Protein AF-A0A0E3YUA3-F1 (afdb_monomer_lite)

Foldseek 3Di:
DDDDPVPQLFPVVLQDVVCNVPPDPVSSLVVVVVVVVLLVVLLVLLVCCLPPHDLVVLLVSLVVNLVVCVNNRSPNLSVLSVCSNPDDDDSPVSNVSSVVSNVSSVVNNVVVCVVVVVNVVPDDD

Secondary structure (DSSP, 8-state):
-PPPGGG-SS-HHHHHHHHTT---HHHHHHHHHHHHHHHHHHHHHHHHHHHH--HHHHHHHHHHHHHHHHHTT-HHHHHHHHHHHHPPP-TTHHHHHHHHHHHHHHHHHHHHHHH-TTTGGG---

Sequence (125 aa):
MQMTPHDSPVDWDQLTDLLGESDCDSQRAVLLDMWCDMIDEVRRELTVVGELCTDAEMKLCMHRLRGVVSMWGLIVLARRMQAVEKAPSPLVEWRSECAAIIEMFVVSQRKVSERHPWLDAGGVT

Radius of gyration: 15.51 Å; chains: 1; bounding box: 34×35×42 Å

pLDDT: mean 74.57, std 13.75, range [30.67, 91.5]

Structure (mmCIF, N/CA/C/O backbone):
data_AF-A0A0E3YUA3-F1
#
_entry.id   AF-A0A0E3YUA3-F1
#
loop_
_atom_site.group_PDB
_atom_site.id
_atom_site.type_symbol
_atom_site.label_atom_id
_atom_site.label_alt_id
_atom_site.label_comp_id
_atom_site.label_asym_id
_atom_site.label_entity_id
_atom_site.label_seq_id
_atom_site.pdbx_PDB_ins_code
_atom_site.Cartn_x
_atom_site.Cartn_y
_atom_site.Cartn_z
_atom_site.occupancy
_atom_site.B_iso_or_equiv
_atom_site.auth_seq_id
_atom_site.auth_comp_id
_atom_site.auth_asym_id
_atom_site.auth_atom_id
_atom_site.pdbx_PDB_model_num
ATOM 1 N N . MET A 1 1 ? -9.020 21.322 -13.926 1.00 39.16 1 MET A N 1
ATOM 2 C CA . MET A 1 1 ? -8.322 21.191 -12.630 1.00 39.16 1 MET A CA 1
ATOM 3 C C . MET A 1 1 ? -6.971 20.556 -12.917 1.00 39.16 1 MET A C 1
ATOM 5 O O . MET A 1 1 ? -6.957 19.501 -13.534 1.00 39.16 1 MET A O 1
ATOM 9 N N . GLN A 1 2 ? -5.865 21.234 -12.606 1.00 33.66 2 GLN A N 1
ATOM 10 C CA . GLN A 1 2 ? -4.515 20.684 -12.776 1.00 33.66 2 GLN A CA 1
ATOM 11 C C . GLN A 1 2 ? -4.212 19.775 -11.578 1.00 33.66 2 GLN A C 1
ATOM 13 O O . GLN A 1 2 ? -4.266 20.248 -10.447 1.00 33.66 2 GLN A O 1
ATOM 18 N N . MET A 1 3 ? -3.947 18.488 -11.822 1.00 30.67 3 MET A N 1
ATOM 19 C CA . MET A 1 3 ? -3.416 17.584 -10.794 1.00 30.67 3 MET A CA 1
ATOM 20 C C . MET A 1 3 ? -1.974 17.992 -10.509 1.00 30.67 3 MET A C 1
ATOM 22 O O . MET A 1 3 ? -1.189 18.179 -11.442 1.00 30.67 3 MET A O 1
ATOM 26 N N . THR A 1 4 ? -1.630 18.165 -9.238 1.00 38.84 4 THR A N 1
ATOM 27 C CA . THR A 1 4 ? -0.246 18.447 -8.864 1.00 38.84 4 THR A CA 1
ATOM 28 C C . THR A 1 4 ? 0.557 17.140 -8.884 1.00 38.84 4 THR A C 1
ATOM 30 O O . THR A 1 4 ? -0.009 16.074 -8.634 1.00 38.84 4 THR A O 1
ATOM 33 N N . PRO A 1 5 ? 1.876 17.167 -9.151 1.00 45.78 5 PRO A N 1
ATOM 34 C CA . PRO A 1 5 ? 2.729 15.971 -9.102 1.00 45.78 5 PRO A CA 1
ATOM 35 C C . PRO A 1 5 ? 2.665 15.219 -7.759 1.00 45.78 5 PRO A C 1
ATOM 37 O O . PRO A 1 5 ? 2.938 14.024 -7.701 1.00 45.78 5 PRO A O 1
ATOM 40 N N . HIS A 1 6 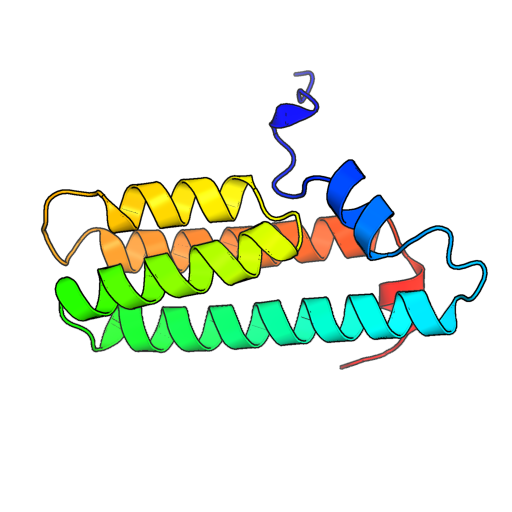? 2.245 15.906 -6.691 1.00 48.28 6 HIS A N 1
ATOM 41 C CA . HIS A 1 6 ? 2.070 15.361 -5.346 1.00 48.28 6 HIS A CA 1
ATOM 42 C C . HIS A 1 6 ? 0.805 14.507 -5.142 1.00 48.28 6 HIS A C 1
ATOM 44 O O . HIS A 1 6 ? 0.674 13.894 -4.085 1.00 48.28 6 HIS A O 1
ATOM 50 N N . ASP A 1 7 ? -0.087 14.416 -6.134 1.00 55.59 7 ASP A N 1
ATOM 51 C CA . ASP A 1 7 ? -1.306 13.592 -6.067 1.00 55.59 7 ASP A CA 1
ATOM 52 C C . ASP A 1 7 ? -1.097 12.165 -6.619 1.00 55.59 7 ASP A C 1
ATOM 54 O O . ASP A 1 7 ? -2.024 11.346 -6.665 1.00 55.59 7 ASP A O 1
ATOM 58 N N . SER A 1 8 ? 0.114 11.847 -7.088 1.00 66.19 8 SER A N 1
ATOM 59 C CA . SER A 1 8 ? 0.453 10.490 -7.509 1.00 66.19 8 SER A CA 1
ATOM 60 C C . SER A 1 8 ? 0.611 9.587 -6.279 1.00 66.19 8 SER A C 1
ATOM 62 O O . SER A 1 8 ? 1.402 9.908 -5.395 1.00 66.19 8 SER A O 1
ATOM 64 N N . PRO A 1 9 ? -0.087 8.436 -6.207 1.00 73.25 9 PRO A N 1
ATOM 65 C CA . PRO A 1 9 ? 0.106 7.481 -5.116 1.00 73.25 9 PRO A CA 1
ATOM 66 C C . PRO A 1 9 ? 1.480 6.788 -5.179 1.00 73.25 9 PRO A C 1
ATOM 68 O O . PRO A 1 9 ? 1.904 6.184 -4.194 1.00 73.25 9 PRO A O 1
ATOM 71 N N . VAL A 1 10 ? 2.158 6.916 -6.324 1.00 75.62 10 VAL A N 1
ATOM 72 C CA . VAL A 1 10 ? 3.485 6.381 -6.628 1.00 75.62 10 VAL A CA 1
ATOM 73 C C . VAL A 1 10 ? 4.481 7.535 -6.727 1.00 75.62 10 VAL A C 1
ATOM 75 O O . VAL A 1 10 ? 4.261 8.481 -7.492 1.00 75.62 10 VAL A O 1
ATOM 78 N N . ASP A 1 11 ? 5.567 7.428 -5.973 1.00 82.69 11 ASP A N 1
ATOM 79 C CA . ASP A 1 11 ? 6.797 8.189 -6.143 1.00 82.69 11 ASP A CA 1
ATOM 80 C C . ASP A 1 11 ? 7.555 7.608 -7.341 1.00 82.69 11 ASP A C 1
ATOM 82 O O . ASP A 1 11 ? 8.167 6.540 -7.272 1.00 82.69 11 ASP A O 1
ATOM 86 N N . TRP A 1 12 ? 7.421 8.283 -8.481 1.00 76.44 12 TRP A N 1
ATOM 87 C CA . TRP A 1 12 ? 7.992 7.818 -9.739 1.00 76.44 12 TRP A CA 1
ATOM 88 C C . TRP A 1 12 ? 9.506 7.931 -9.776 1.00 76.44 12 TRP A C 1
ATOM 90 O O . TRP A 1 12 ? 10.124 7.129 -10.467 1.00 76.44 12 TRP A O 1
ATOM 100 N N . ASP A 1 13 ? 10.089 8.888 -9.060 1.00 80.81 13 ASP A N 1
ATOM 101 C CA . ASP A 1 13 ? 11.537 9.075 -9.043 1.00 80.81 13 ASP A CA 1
ATOM 102 C C . ASP A 1 13 ? 12.165 7.908 -8.279 1.00 80.81 13 ASP A C 1
ATOM 104 O O . ASP A 1 13 ? 13.001 7.192 -8.823 1.00 80.81 13 ASP A O 1
ATOM 108 N N . GLN A 1 14 ? 11.633 7.595 -7.093 1.00 80.81 14 GLN A N 1
ATOM 109 C CA . GLN A 1 14 ? 12.067 6.428 -6.327 1.00 80.81 14 GLN A CA 1
ATOM 110 C C . GLN A 1 14 ? 11.815 5.111 -7.076 1.00 80.81 14 GLN A C 1
ATOM 112 O O . GLN A 1 14 ? 12.670 4.226 -7.065 1.00 80.81 14 GLN A O 1
ATOM 117 N N . LEU A 1 15 ? 10.652 4.954 -7.722 1.00 76.06 15 LEU A N 1
ATOM 118 C CA . LEU A 1 15 ? 10.366 3.756 -8.515 1.00 76.06 15 LEU A CA 1
ATOM 119 C C . LEU A 1 15 ? 11.323 3.638 -9.710 1.00 76.06 15 LEU A C 1
ATOM 121 O O . LEU A 1 15 ? 11.782 2.542 -10.007 1.00 76.06 15 LEU A O 1
ATOM 125 N N . THR A 1 16 ? 11.661 4.747 -10.367 1.00 74.81 16 THR A N 1
ATOM 126 C CA . THR A 1 16 ? 12.634 4.763 -11.471 1.00 74.81 16 THR A CA 1
ATOM 127 C C . THR A 1 16 ? 14.028 4.395 -10.973 1.00 74.81 16 THR A C 1
ATOM 129 O O . THR A 1 16 ? 14.684 3.567 -11.597 1.00 74.81 16 THR A O 1
ATOM 132 N N . ASP A 1 17 ? 14.446 4.915 -9.818 1.00 79.50 17 ASP A N 1
ATOM 133 C CA . ASP A 1 17 ? 15.717 4.559 -9.181 1.00 79.50 17 ASP A CA 1
ATOM 134 C C . ASP A 1 17 ? 15.770 3.068 -8.797 1.00 79.50 17 ASP A C 1
ATOM 136 O O . ASP A 1 17 ? 16.797 2.415 -8.981 1.00 79.50 17 ASP A O 1
ATOM 140 N N . LEU A 1 18 ? 14.656 2.503 -8.311 1.00 74.38 18 LEU A N 1
ATOM 141 C CA . LEU A 1 18 ? 14.517 1.076 -7.978 1.00 74.38 18 LEU A CA 1
ATOM 142 C C . LEU A 1 18 ? 14.563 0.172 -9.207 1.00 74.38 18 LEU A C 1
ATOM 144 O O . LEU A 1 18 ? 15.198 -0.880 -9.175 1.00 74.38 18 LEU A O 1
ATOM 148 N N . LEU A 1 19 ? 13.876 0.570 -10.279 1.00 69.56 19 LEU A N 1
ATOM 149 C CA . LEU A 1 19 ? 13.901 -0.132 -11.562 1.00 69.56 19 LEU A CA 1
ATOM 150 C C . LEU A 1 19 ? 15.251 0.047 -12.281 1.00 69.56 19 LEU A C 1
ATOM 152 O O . LEU A 1 19 ? 15.595 -0.747 -13.160 1.00 69.56 19 LEU A O 1
ATOM 156 N N . GLY A 1 20 ? 16.019 1.055 -11.861 1.00 64.69 20 GLY A N 1
ATOM 157 C CA . GLY A 1 20 ? 17.343 1.411 -12.341 1.00 64.69 20 GLY A CA 1
ATOM 158 C C . GLY A 1 20 ? 17.368 1.899 -13.791 1.00 64.69 20 GLY A C 1
ATOM 159 O O . GLY A 1 20 ? 16.436 1.716 -14.581 1.00 64.69 20 GLY A O 1
ATOM 160 N N . GLU A 1 21 ? 18.533 2.404 -14.200 1.00 57.75 21 GLU A N 1
ATOM 161 C CA . GLU A 1 21 ? 18.945 2.487 -15.611 1.00 57.75 21 GLU A CA 1
ATOM 162 C C . GLU A 1 21 ? 19.203 1.083 -16.199 1.00 57.75 21 GLU A C 1
ATOM 164 O O . GLU A 1 21 ? 20.147 0.870 -16.954 1.00 57.75 21 GLU A O 1
ATOM 169 N N . SER A 1 22 ? 18.418 0.068 -15.821 1.00 54.34 22 SER A N 1
ATOM 170 C CA . SER A 1 22 ? 18.571 -1.248 -16.422 1.00 54.34 22 SER A CA 1
ATOM 171 C C . SER A 1 22 ? 18.148 -1.162 -17.885 1.00 54.34 22 SER A C 1
ATOM 173 O O . SER A 1 22 ? 16.960 -1.123 -18.194 1.00 54.34 22 SER A O 1
ATOM 175 N N . ASP A 1 23 ? 19.120 -1.157 -18.795 1.00 57.88 23 ASP A N 1
ATOM 176 C CA . ASP A 1 23 ? 18.906 -1.294 -20.244 1.00 57.88 23 ASP A CA 1
ATOM 177 C C . ASP A 1 23 ? 18.300 -2.660 -20.627 1.00 57.88 23 ASP A C 1
ATOM 179 O O . ASP A 1 23 ? 18.062 -2.946 -21.799 1.00 57.88 23 ASP A O 1
ATOM 183 N N . CYS A 1 24 ? 18.064 -3.534 -19.644 1.00 66.25 24 CYS A N 1
ATOM 184 C CA . CYS A 1 24 ? 17.579 -4.882 -19.835 1.00 66.25 24 CYS A CA 1
ATOM 185 C C . CYS A 1 24 ? 16.092 -4.975 -19.474 1.00 66.25 24 CYS A C 1
ATOM 187 O O . CYS A 1 24 ? 15.723 -5.080 -18.301 1.00 66.25 24 CYS A O 1
ATOM 189 N N . ASP A 1 25 ? 15.238 -5.009 -20.498 1.00 69.81 25 ASP A N 1
ATOM 190 C CA . ASP A 1 25 ? 13.781 -5.140 -20.351 1.00 69.81 25 ASP A CA 1
ATOM 191 C C . ASP A 1 25 ? 13.373 -6.322 -19.451 1.00 69.81 25 ASP A C 1
ATOM 193 O O . ASP A 1 25 ? 12.401 -6.227 -18.701 1.00 69.81 25 ASP A O 1
ATOM 197 N N . SER A 1 26 ? 14.153 -7.410 -19.429 1.00 69.94 26 SER A N 1
ATOM 198 C CA . SER A 1 26 ? 13.869 -8.564 -18.569 1.00 69.94 26 SER A CA 1
ATOM 199 C C . SER A 1 26 ? 14.087 -8.296 -17.076 1.00 69.94 26 SER A C 1
ATOM 201 O O . SER A 1 26 ? 13.395 -8.885 -16.255 1.00 69.94 26 SER A O 1
ATOM 203 N N . GLN A 1 27 ? 15.022 -7.422 -16.687 1.00 69.69 27 GLN A N 1
ATOM 204 C CA . GLN A 1 27 ? 15.210 -7.066 -15.271 1.00 69.69 27 GLN A CA 1
ATOM 205 C C . GLN A 1 27 ? 14.094 -6.147 -14.779 1.00 69.69 27 GLN A C 1
ATOM 207 O O . GLN A 1 27 ? 13.589 -6.335 -13.674 1.00 69.69 27 GLN A O 1
ATOM 212 N N . ARG A 1 28 ? 13.664 -5.196 -15.617 1.00 70.50 28 ARG A N 1
ATOM 213 C CA . ARG A 1 28 ? 12.520 -4.336 -15.298 1.00 70.50 28 ARG A CA 1
ATOM 214 C C . ARG A 1 28 ? 11.231 -5.149 -15.166 1.00 70.50 28 ARG A C 1
ATOM 216 O O . ARG A 1 28 ? 10.477 -4.914 -14.228 1.00 70.50 28 ARG A O 1
ATOM 223 N N . ALA A 1 29 ? 11.016 -6.135 -16.042 1.00 73.12 29 ALA A N 1
ATOM 224 C CA . ALA A 1 29 ? 9.887 -7.059 -15.940 1.00 73.12 29 ALA A CA 1
ATOM 225 C C . ALA A 1 29 ? 9.894 -7.843 -14.616 1.00 73.12 29 ALA A C 1
ATOM 227 O O . ALA A 1 29 ? 8.878 -7.870 -13.933 1.00 73.12 29 ALA A O 1
ATOM 228 N N . VAL A 1 30 ? 11.043 -8.395 -14.201 1.00 77.88 30 VAL A N 1
ATOM 229 C CA . VAL A 1 30 ? 11.170 -9.114 -12.916 1.00 77.88 30 VAL A CA 1
ATOM 230 C C . VAL A 1 30 ? 10.886 -8.204 -11.720 1.00 77.88 30 VAL A C 1
ATOM 232 O O . VAL A 1 30 ? 10.181 -8.603 -10.801 1.00 77.88 30 VAL A O 1
ATOM 235 N N . LEU A 1 31 ? 11.409 -6.976 -11.712 1.00 73.75 31 LEU A N 1
ATOM 236 C CA . LEU A 1 31 ? 11.172 -6.047 -10.604 1.00 73.75 31 LEU A CA 1
ATOM 237 C C . LEU A 1 31 ? 9.703 -5.624 -10.500 1.00 73.75 31 LEU A C 1
ATOM 239 O O . LEU A 1 31 ? 9.206 -5.416 -9.396 1.00 73.75 31 LEU A O 1
ATOM 243 N N . LEU A 1 32 ? 9.006 -5.517 -11.630 1.00 73.44 32 LEU A N 1
ATOM 244 C CA . LEU A 1 32 ? 7.579 -5.203 -11.651 1.00 73.44 32 LEU A CA 1
ATOM 245 C C . LEU A 1 32 ? 6.709 -6.399 -11.268 1.00 73.44 32 LEU A C 1
ATOM 247 O O . LEU A 1 32 ? 5.703 -6.205 -10.591 1.00 73.44 32 LEU A O 1
ATOM 251 N N . ASP A 1 33 ? 7.118 -7.611 -11.631 1.00 78.88 33 ASP A N 1
ATOM 252 C CA . ASP A 1 33 ? 6.496 -8.852 -11.163 1.00 78.88 33 ASP A CA 1
ATOM 253 C C . ASP A 1 33 ? 6.611 -8.962 -9.633 1.00 78.88 33 ASP A C 1
ATOM 255 O O . ASP A 1 33 ? 5.607 -9.042 -8.930 1.00 78.88 33 ASP A O 1
ATOM 259 N N . MET A 1 34 ? 7.820 -8.759 -9.091 1.00 81.81 34 MET A N 1
ATOM 260 C CA . MET A 1 34 ? 8.061 -8.686 -7.643 1.00 81.81 34 MET A CA 1
ATOM 261 C C . MET A 1 34 ? 7.247 -7.582 -6.954 1.00 81.81 34 MET A C 1
ATOM 263 O O . MET A 1 34 ? 6.830 -7.731 -5.803 1.00 81.81 34 MET A O 1
ATOM 267 N N . TRP A 1 35 ? 7.036 -6.454 -7.632 1.00 80.31 35 TRP A N 1
ATOM 268 C CA . TRP A 1 35 ? 6.209 -5.369 -7.117 1.00 80.31 35 TRP A CA 1
ATOM 269 C C . TRP A 1 35 ? 4.725 -5.757 -7.085 1.00 80.31 35 TRP A C 1
ATOM 271 O O . TRP A 1 35 ? 4.047 -5.462 -6.102 1.00 80.31 35 TRP A O 1
ATOM 281 N N . CYS A 1 36 ? 4.223 -6.458 -8.105 1.00 77.00 36 CYS A N 1
ATOM 282 C CA . CYS A 1 36 ? 2.853 -6.975 -8.129 1.00 77.00 36 CYS A CA 1
ATOM 283 C C . CYS A 1 36 ? 2.632 -8.038 -7.044 1.00 77.00 36 CYS A C 1
ATOM 285 O O . CYS A 1 36 ? 1.676 -7.922 -6.277 1.00 77.00 36 CYS A O 1
ATOM 287 N N . ASP A 1 37 ? 3.559 -8.988 -6.900 1.00 83.38 37 ASP A N 1
ATOM 288 C CA . ASP A 1 37 ? 3.543 -9.995 -5.832 1.00 83.38 37 ASP A CA 1
ATOM 289 C C . ASP A 1 37 ? 3.508 -9.351 -4.443 1.00 83.38 37 ASP A C 1
ATOM 291 O O . ASP A 1 37 ? 2.752 -9.768 -3.561 1.00 83.38 37 ASP A O 1
ATOM 295 N N . MET A 1 38 ? 4.298 -8.290 -4.244 1.00 84.88 38 MET A N 1
ATOM 296 C CA . MET A 1 38 ? 4.285 -7.522 -3.003 1.00 84.88 38 MET A CA 1
ATOM 297 C C . MET A 1 38 ? 2.910 -6.904 -2.749 1.00 84.88 38 MET A C 1
ATOM 299 O O . MET A 1 38 ? 2.406 -7.003 -1.632 1.00 84.88 38 MET A O 1
ATOM 303 N N . ILE A 1 39 ? 2.273 -6.309 -3.760 1.00 77.69 39 ILE A N 1
ATOM 304 C CA . ILE A 1 39 ? 0.922 -5.754 -3.612 1.00 77.69 39 ILE A CA 1
ATOM 305 C C . ILE A 1 39 ? -0.076 -6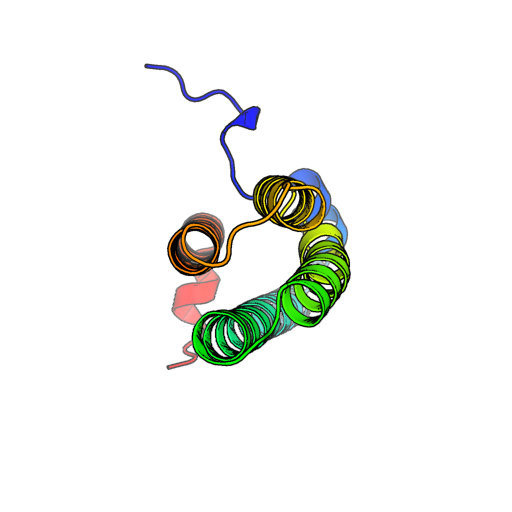.833 -3.198 1.00 77.69 39 ILE A C 1
ATOM 307 O O . ILE A 1 39 ? -0.886 -6.600 -2.296 1.00 77.69 39 ILE A O 1
ATOM 311 N N . ASP A 1 40 ? -0.023 -8.003 -3.828 1.00 81.81 40 ASP A N 1
ATOM 312 C CA . ASP A 1 40 ? -0.928 -9.100 -3.511 1.00 81.81 40 ASP A CA 1
ATOM 313 C C . ASP A 1 40 ? -0.723 -9.641 -2.097 1.00 81.81 40 ASP A C 1
ATOM 315 O O . ASP A 1 40 ? -1.705 -9.890 -1.388 1.00 81.81 40 ASP A O 1
ATOM 319 N N . GLU A 1 41 ? 0.528 -9.755 -1.653 1.00 85.94 41 GLU A N 1
ATOM 320 C CA . GLU A 1 41 ? 0.847 -10.149 -0.284 1.00 85.94 41 GLU A CA 1
ATOM 321 C C . GLU A 1 41 ? 0.332 -9.115 0.721 1.00 85.94 41 GLU A C 1
ATOM 323 O O . GLU A 1 41 ? -0.385 -9.466 1.661 1.00 85.94 41 GLU A O 1
ATOM 328 N N . VAL A 1 42 ? 0.595 -7.824 0.493 1.00 83.94 42 VAL A N 1
ATOM 329 C CA . VAL A 1 42 ? 0.103 -6.761 1.377 1.00 83.94 42 VAL A CA 1
ATOM 330 C C . VAL A 1 42 ? -1.426 -6.733 1.416 1.00 83.94 42 VAL A C 1
ATOM 332 O O . VAL A 1 42 ? -2.015 -6.581 2.489 1.00 83.94 42 VAL A O 1
ATOM 335 N N . ARG A 1 43 ? -2.095 -6.919 0.274 1.00 83.00 43 ARG A N 1
ATOM 336 C CA . ARG A 1 43 ? -3.558 -6.992 0.204 1.00 83.00 43 ARG A CA 1
ATOM 337 C C . ARG A 1 43 ? -4.095 -8.155 1.032 1.00 83.00 43 ARG A C 1
ATOM 339 O O . ARG A 1 43 ? -5.023 -7.954 1.813 1.00 83.00 43 ARG A O 1
ATOM 346 N N . ARG A 1 44 ? -3.509 -9.347 0.888 1.00 86.00 44 ARG A N 1
ATOM 347 C CA . ARG A 1 44 ? -3.895 -10.545 1.647 1.00 86.00 44 ARG A CA 1
ATOM 348 C C . ARG A 1 44 ? -3.750 -10.315 3.148 1.00 86.00 44 ARG A C 1
ATOM 350 O O . ARG A 1 44 ? -4.677 -10.613 3.900 1.00 86.00 44 ARG A O 1
ATOM 357 N N . GLU A 1 45 ? -2.625 -9.751 3.576 1.00 87.19 45 GLU A N 1
ATOM 358 C CA . GLU A 1 45 ? -2.391 -9.436 4.984 1.00 87.19 45 GLU A CA 1
ATOM 359 C C . GLU A 1 45 ? -3.405 -8.420 5.525 1.00 87.19 45 GLU A C 1
ATOM 361 O O . GLU A 1 45 ? -3.985 -8.643 6.587 1.00 87.19 45 GLU A O 1
ATOM 366 N N . LEU A 1 46 ? -3.684 -7.341 4.786 1.00 83.19 46 LEU A N 1
ATOM 367 C CA . LEU A 1 46 ? -4.664 -6.327 5.189 1.00 83.19 46 LEU A CA 1
ATOM 368 C C . LEU A 1 46 ? -6.086 -6.885 5.303 1.00 83.19 46 LEU A C 1
ATOM 370 O O . LEU A 1 46 ? -6.821 -6.480 6.204 1.00 83.19 46 LEU A O 1
ATOM 374 N N . THR A 1 47 ? -6.481 -7.820 4.433 1.00 83.44 47 THR A N 1
ATOM 375 C CA . THR A 1 47 ? -7.776 -8.510 4.542 1.00 83.44 47 THR A CA 1
ATOM 376 C C . THR A 1 47 ? -7.859 -9.324 5.832 1.00 83.44 47 THR A C 1
ATOM 378 O O . THR A 1 47 ? -8.810 -9.161 6.595 1.00 83.44 47 THR A O 1
ATOM 381 N N . VAL A 1 48 ? -6.844 -10.145 6.121 1.00 83.25 48 VAL A N 1
ATOM 382 C CA . VAL A 1 48 ? -6.809 -10.980 7.335 1.00 83.25 48 VAL A CA 1
ATOM 383 C C . VAL A 1 48 ? -6.840 -10.114 8.594 1.00 83.25 48 VAL A C 1
ATOM 385 O O . VAL A 1 48 ? -7.637 -10.354 9.504 1.00 83.25 48 VAL A O 1
ATOM 388 N N . VAL A 1 49 ? -6.003 -9.078 8.639 1.00 81.25 49 VAL A N 1
ATOM 389 C CA . VAL A 1 49 ? -5.878 -8.214 9.817 1.00 81.25 49 VAL A CA 1
ATOM 390 C C . VAL A 1 49 ? -7.116 -7.332 9.999 1.00 81.25 49 VAL A C 1
ATOM 392 O O . VAL A 1 49 ? -7.556 -7.118 11.128 1.00 81.25 49 VAL A O 1
ATOM 395 N N . GLY A 1 50 ? -7.748 -6.875 8.915 1.00 76.62 50 GLY A N 1
ATOM 396 C CA . GLY A 1 50 ? -9.010 -6.134 8.978 1.00 76.62 50 GLY A CA 1
ATOM 397 C C . GLY A 1 50 ? -10.163 -6.946 9.577 1.00 76.62 50 GLY A C 1
ATOM 398 O O . GLY A 1 50 ? -11.028 -6.398 10.265 1.00 76.62 50 GLY A O 1
ATOM 399 N N . GLU A 1 51 ? -10.189 -8.258 9.356 1.00 78.19 51 GLU A N 1
ATOM 400 C CA . GLU A 1 51 ? -11.286 -9.108 9.816 1.00 78.19 51 GLU A CA 1
ATOM 401 C C . GLU A 1 51 ? -11.082 -9.647 11.234 1.00 78.19 51 GLU A C 1
ATOM 403 O O . GLU A 1 51 ? -12.055 -9.691 11.996 1.00 78.19 51 GLU A O 1
ATOM 408 N N . LEU A 1 52 ? -9.848 -10.015 11.597 1.00 71.81 52 LEU A N 1
ATOM 409 C CA . LEU A 1 52 ? -9.588 -10.938 12.709 1.00 71.81 52 LEU A CA 1
ATOM 410 C C . LEU A 1 52 ? -8.713 -10.384 13.845 1.00 71.81 52 LEU A C 1
ATOM 412 O O . LEU A 1 52 ? -8.572 -11.063 14.862 1.00 71.81 52 LEU A O 1
ATOM 416 N N . CYS A 1 53 ? -8.133 -9.188 13.712 1.00 74.31 53 CYS A N 1
ATOM 417 C CA . CYS A 1 53 ? -7.098 -8.718 14.639 1.00 74.31 53 CYS A CA 1
ATOM 418 C C . CYS A 1 53 ? -7.565 -7.703 15.693 1.00 74.31 53 CYS A C 1
ATOM 420 O O . CYS A 1 53 ? -8.527 -6.951 15.528 1.00 74.31 53 CYS A O 1
ATOM 422 N N . THR A 1 54 ? -6.813 -7.663 16.791 1.00 82.00 54 THR A N 1
ATOM 423 C CA . THR A 1 54 ? -6.859 -6.624 17.827 1.00 82.00 54 THR A CA 1
ATOM 424 C C . THR A 1 54 ? -6.187 -5.320 17.362 1.00 82.00 54 THR A C 1
ATOM 426 O O . THR A 1 54 ? -5.443 -5.302 16.382 1.00 82.00 54 THR A O 1
ATOM 429 N N . ASP A 1 55 ? -6.38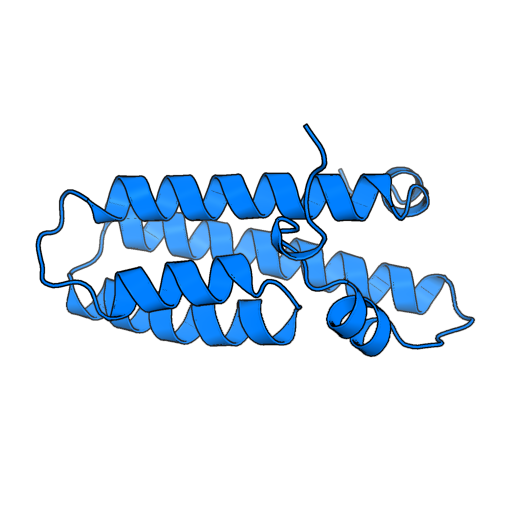4 -4.218 18.102 1.00 80.50 55 ASP A N 1
ATOM 430 C CA . ASP A 1 55 ? -5.718 -2.922 17.836 1.00 80.50 55 ASP A CA 1
ATOM 431 C C . ASP A 1 55 ? -4.185 -3.039 17.772 1.00 80.50 55 ASP A C 1
ATOM 433 O O . ASP A 1 55 ? -3.536 -2.465 16.901 1.00 80.50 55 ASP A O 1
ATOM 437 N N . ALA A 1 56 ? -3.591 -3.811 18.686 1.00 85.00 56 ALA A N 1
ATOM 438 C CA . ALA A 1 56 ? -2.141 -3.966 18.761 1.00 85.00 56 ALA A CA 1
ATOM 439 C C . ALA A 1 56 ? -1.576 -4.722 17.547 1.00 85.00 56 ALA A C 1
ATOM 441 O O . ALA A 1 56 ? -0.557 -4.320 16.985 1.00 85.00 56 ALA A O 1
ATOM 442 N N . GLU A 1 57 ? -2.254 -5.788 17.120 1.00 85.19 57 GLU A N 1
ATOM 443 C CA . GLU A 1 57 ? -1.880 -6.571 15.936 1.00 85.19 57 GLU A CA 1
ATOM 444 C C . GLU A 1 57 ? -2.050 -5.755 14.653 1.00 85.19 57 GLU A C 1
ATOM 446 O O . GLU A 1 57 ? -1.168 -5.772 13.794 1.00 85.19 57 GLU A O 1
ATOM 451 N N . MET A 1 58 ? -3.127 -4.968 14.559 1.00 84.69 58 MET A N 1
ATOM 452 C CA . MET A 1 58 ? -3.341 -4.036 13.453 1.00 84.69 58 MET A CA 1
ATOM 453 C C . MET A 1 58 ? -2.212 -3.007 13.363 1.00 84.69 58 MET A C 1
ATOM 455 O O . MET A 1 58 ? -1.624 -2.823 12.300 1.00 84.69 58 MET A O 1
ATOM 459 N N . LYS A 1 59 ? -1.844 -2.369 14.479 1.00 86.25 59 LYS A N 1
ATOM 460 C CA . LYS A 1 59 ? -0.749 -1.386 14.514 1.00 86.25 59 LYS A CA 1
ATOM 461 C C . LYS A 1 59 ? 0.591 -1.992 14.120 1.00 86.25 59 LYS A C 1
ATOM 463 O O . LYS A 1 59 ? 1.335 -1.375 13.357 1.00 86.25 59 LYS A O 1
ATOM 468 N N . LEU A 1 60 ? 0.888 -3.202 14.592 1.00 88.94 60 LEU A N 1
ATOM 469 C CA . LEU A 1 60 ? 2.106 -3.916 14.215 1.00 88.94 60 LEU A CA 1
ATOM 470 C C . LEU A 1 60 ? 2.118 -4.267 12.719 1.00 88.94 60 LEU A C 1
ATOM 472 O O . LEU A 1 60 ? 3.138 -4.080 12.052 1.00 88.94 60 LEU A O 1
ATOM 476 N N . CYS A 1 61 ? 0.985 -4.725 12.182 1.00 88.56 61 CYS A N 1
ATOM 477 C CA . CYS A 1 61 ? 0.818 -4.990 10.757 1.00 88.56 61 CYS A CA 1
ATOM 478 C C . CYS A 1 61 ? 1.047 -3.717 9.931 1.00 88.56 61 CYS A C 1
ATOM 480 O O . CYS A 1 61 ? 1.913 -3.707 9.058 1.00 88.56 61 CYS A O 1
ATOM 482 N N . MET A 1 62 ? 0.373 -2.615 10.270 1.00 88.50 62 MET A N 1
ATOM 483 C CA . MET A 1 62 ? 0.529 -1.323 9.593 1.00 88.50 62 MET A CA 1
ATOM 484 C C . MET A 1 62 ? 1.969 -0.815 9.642 1.00 88.50 62 MET A C 1
ATOM 486 O O . MET A 1 62 ? 2.475 -0.329 8.635 1.00 88.50 62 MET A O 1
ATOM 490 N N . HIS A 1 63 ? 2.664 -0.976 10.771 1.00 91.38 63 HIS A N 1
ATOM 491 C CA . HIS A 1 63 ? 4.076 -0.617 10.894 1.00 91.38 63 HIS A CA 1
ATOM 492 C C . HIS A 1 63 ? 4.966 -1.408 9.924 1.00 91.38 63 HIS A C 1
ATOM 494 O O . HIS A 1 63 ? 5.799 -0.822 9.224 1.00 91.38 63 HIS A O 1
ATOM 500 N N . ARG A 1 64 ? 4.789 -2.736 9.869 1.00 91.50 64 ARG A N 1
ATOM 501 C CA . ARG A 1 64 ? 5.551 -3.612 8.968 1.00 91.50 64 ARG A CA 1
ATOM 502 C C . ARG A 1 64 ? 5.256 -3.283 7.507 1.00 91.50 64 ARG A C 1
ATOM 504 O O . ARG A 1 64 ? 6.183 -3.051 6.733 1.00 91.50 64 ARG A O 1
ATOM 511 N N . LEU A 1 65 ? 3.975 -3.211 7.153 1.00 89.38 65 LEU A N 1
ATOM 512 C CA . LEU A 1 65 ? 3.515 -2.919 5.800 1.00 89.38 65 LEU A CA 1
ATOM 513 C C . LEU A 1 65 ? 3.970 -1.541 5.329 1.00 89.38 65 LEU A C 1
ATOM 515 O O . LEU A 1 65 ? 4.445 -1.417 4.204 1.00 89.38 65 LEU A O 1
ATOM 519 N N . ARG A 1 66 ? 3.942 -0.529 6.208 1.00 91.12 66 ARG A N 1
ATOM 520 C CA . ARG A 1 66 ? 4.483 0.809 5.932 1.00 91.12 66 ARG A CA 1
ATOM 521 C C . ARG A 1 66 ? 5.930 0.735 5.455 1.00 91.12 66 ARG A C 1
ATOM 523 O O . ARG A 1 66 ? 6.287 1.438 4.513 1.00 91.12 66 ARG A O 1
ATOM 530 N N . GLY A 1 67 ? 6.760 -0.089 6.096 1.00 90.06 67 GLY A N 1
ATOM 531 C CA . GLY A 1 67 ? 8.148 -0.304 5.685 1.00 90.06 67 GLY A CA 1
ATOM 532 C C . GLY A 1 67 ? 8.244 -0.867 4.268 1.00 90.06 67 GLY A C 1
ATOM 533 O O . GLY A 1 67 ? 8.936 -0.294 3.431 1.00 90.06 67 GLY A O 1
ATOM 534 N N . VAL A 1 68 ? 7.484 -1.929 3.984 1.00 87.69 68 VAL A N 1
ATOM 535 C CA . VAL A 1 68 ? 7.437 -2.580 2.665 1.00 87.69 68 VAL A CA 1
ATOM 536 C C . VAL A 1 68 ? 7.031 -1.594 1.574 1.00 87.69 68 VAL A C 1
ATOM 538 O O . VAL A 1 68 ? 7.772 -1.401 0.617 1.00 87.69 68 VAL A O 1
ATOM 541 N N . VAL A 1 69 ? 5.904 -0.902 1.734 1.00 86.56 69 VAL A N 1
ATOM 542 C CA . VAL A 1 69 ? 5.391 0.006 0.695 1.00 86.56 69 VAL A CA 1
ATOM 543 C C . VAL A 1 69 ? 6.291 1.232 0.502 1.00 86.56 69 VAL A C 1
ATOM 545 O O . VAL A 1 69 ? 6.436 1.717 -0.617 1.00 86.56 69 VAL A O 1
ATOM 548 N N . SER A 1 70 ? 6.962 1.702 1.562 1.00 88.19 70 SER A N 1
ATOM 549 C CA . SER A 1 70 ? 7.933 2.803 1.463 1.00 88.19 70 SER A CA 1
ATOM 550 C C . SER A 1 70 ? 9.153 2.422 0.630 1.00 88.19 70 SER A C 1
ATOM 552 O O . SER A 1 70 ? 9.667 3.259 -0.107 1.00 88.19 70 SER A O 1
ATOM 554 N N . MET A 1 71 ? 9.617 1.170 0.722 1.00 84.94 71 MET A N 1
ATOM 555 C CA . MET A 1 71 ? 10.732 0.688 -0.100 1.00 84.94 71 MET A CA 1
ATOM 556 C C . MET A 1 71 ? 10.392 0.660 -1.587 1.00 84.94 71 MET A C 1
ATOM 558 O O . MET A 1 71 ? 11.307 0.742 -2.389 1.00 84.94 71 MET A O 1
ATOM 562 N N . TRP A 1 72 ? 9.111 0.582 -1.946 1.00 81.94 72 TRP A N 1
ATOM 563 C CA . TRP A 1 72 ? 8.633 0.464 -3.324 1.00 81.94 72 TRP A CA 1
ATOM 564 C C . TRP A 1 72 ? 8.066 1.769 -3.905 1.00 81.94 72 TRP A C 1
ATOM 566 O O . TRP A 1 72 ? 7.320 1.740 -4.885 1.00 81.94 72 TRP A O 1
ATOM 576 N N . GLY A 1 73 ? 8.367 2.919 -3.293 1.00 82.00 73 GLY A N 1
ATOM 577 C CA . GLY A 1 73 ? 7.911 4.224 -3.785 1.00 82.00 73 GLY A CA 1
ATOM 578 C C . GLY A 1 73 ? 6.435 4.529 -3.527 1.00 82.00 73 GLY A C 1
ATOM 579 O O . GLY A 1 73 ? 5.904 5.516 -4.022 1.00 82.00 73 GLY A O 1
ATOM 580 N N . LEU A 1 74 ? 5.724 3.733 -2.732 1.00 83.81 74 LEU A N 1
ATOM 581 C CA . LEU A 1 74 ? 4.296 3.931 -2.469 1.00 83.81 74 LEU A CA 1
ATOM 582 C C . LEU A 1 74 ? 4.076 4.898 -1.295 1.00 83.81 74 LEU A C 1
ATOM 584 O O . LEU A 1 74 ? 3.489 4.561 -0.264 1.00 83.81 74 LEU A O 1
ATOM 588 N N . ILE A 1 75 ? 4.580 6.127 -1.425 1.00 82.19 75 ILE A N 1
ATOM 589 C CA . ILE A 1 75 ? 4.718 7.056 -0.296 1.00 82.19 75 ILE A CA 1
ATOM 590 C C . ILE A 1 75 ? 3.377 7.524 0.280 1.00 82.19 75 ILE A C 1
ATOM 592 O O . ILE A 1 75 ? 3.254 7.740 1.488 1.00 82.19 75 ILE A O 1
ATOM 596 N N . VAL A 1 76 ? 2.342 7.654 -0.556 1.00 82.25 76 VAL A N 1
ATOM 597 C CA . VAL A 1 76 ? 1.000 8.038 -0.090 1.00 82.25 76 VAL A CA 1
ATOM 598 C C . VAL A 1 76 ? 0.379 6.901 0.726 1.00 82.25 76 VAL A C 1
ATOM 600 O O . VAL A 1 76 ? -0.209 7.150 1.779 1.00 82.25 76 VAL A O 1
ATOM 603 N N . LEU A 1 77 ? 0.587 5.651 0.302 1.00 83.12 77 LEU A N 1
ATOM 604 C CA . LEU A 1 77 ? 0.186 4.459 1.054 1.00 83.12 77 LEU A CA 1
ATOM 605 C C . LEU A 1 77 ? 0.949 4.355 2.378 1.00 83.12 77 LEU A C 1
ATOM 607 O O . LEU A 1 77 ? 0.328 4.157 3.421 1.00 83.12 77 LEU A O 1
ATOM 611 N N . ALA A 1 78 ? 2.265 4.586 2.369 1.00 87.69 78 ALA A N 1
ATOM 612 C CA . ALA A 1 78 ? 3.081 4.610 3.582 1.00 87.69 78 ALA A CA 1
ATOM 613 C C . ALA A 1 78 ? 2.564 5.631 4.609 1.00 87.69 78 ALA A C 1
ATOM 615 O O . ALA A 1 78 ? 2.431 5.323 5.796 1.00 87.69 78 ALA A O 1
ATOM 616 N N . ARG A 1 79 ? 2.226 6.847 4.161 1.00 87.19 79 ARG A N 1
ATOM 617 C CA . ARG A 1 79 ? 1.659 7.895 5.026 1.00 87.19 79 ARG A CA 1
ATOM 618 C C . ARG A 1 79 ? 0.307 7.488 5.597 1.00 87.19 79 ARG A C 1
ATOM 620 O O . ARG A 1 79 ? 0.049 7.736 6.773 1.00 87.19 79 ARG A O 1
ATOM 627 N N . ARG A 1 80 ? -0.539 6.841 4.794 1.00 85.50 80 ARG A N 1
ATOM 628 C CA . ARG A 1 80 ? -1.852 6.372 5.242 1.00 85.50 80 ARG A CA 1
ATOM 629 C C . ARG A 1 80 ? -1.730 5.260 6.283 1.00 85.50 80 ARG A C 1
ATOM 631 O O . ARG A 1 80 ? -2.330 5.367 7.346 1.00 85.50 80 ARG A O 1
ATOM 638 N N . MET A 1 81 ? -0.869 4.271 6.048 1.00 87.69 81 MET A N 1
ATOM 639 C CA . MET A 1 81 ? -0.556 3.227 7.033 1.00 87.69 81 MET A CA 1
ATOM 640 C C . MET A 1 81 ? 0.019 3.815 8.329 1.00 87.69 81 MET A C 1
ATOM 642 O O . MET A 1 81 ? -0.358 3.389 9.416 1.00 87.69 81 MET A O 1
ATOM 646 N N . GLN A 1 82 ? 0.867 4.846 8.241 1.00 89.69 82 GLN A N 1
ATOM 647 C CA . GLN A 1 82 ? 1.379 5.552 9.420 1.00 89.69 82 GLN A CA 1
ATOM 648 C C . GLN A 1 82 ? 0.279 6.285 10.202 1.00 89.69 82 GLN A C 1
ATOM 650 O O . GLN A 1 82 ? 0.341 6.351 11.431 1.00 89.69 82 GLN A O 1
ATOM 655 N N . ALA A 1 83 ? -0.700 6.871 9.511 1.00 86.00 83 ALA A N 1
ATOM 656 C CA . ALA A 1 83 ? -1.833 7.518 10.161 1.00 86.00 83 ALA A CA 1
ATOM 657 C C . ALA A 1 83 ? -2.668 6.492 10.938 1.00 86.00 83 ALA A C 1
ATOM 659 O O . ALA A 1 83 ? -2.991 6.740 12.097 1.00 86.00 83 ALA A O 1
ATOM 660 N N . VAL A 1 84 ? -2.919 5.318 10.348 1.00 83.38 84 VAL A N 1
ATOM 661 C CA . VAL A 1 84 ? -3.610 4.202 11.015 1.00 83.38 84 VAL A CA 1
ATOM 662 C C . VAL A 1 84 ? -2.808 3.689 12.215 1.00 83.38 84 VAL A C 1
ATOM 664 O O . VAL A 1 84 ? -3.355 3.561 13.305 1.00 83.38 84 VAL A O 1
ATOM 667 N N . GLU A 1 85 ? -1.497 3.476 12.061 1.00 87.25 85 GLU A N 1
ATOM 668 C CA . GLU A 1 85 ? -0.587 3.060 13.144 1.00 87.25 85 GLU A CA 1
ATOM 669 C C . GLU A 1 85 ? -0.653 4.003 14.361 1.00 87.25 85 GLU A C 1
ATOM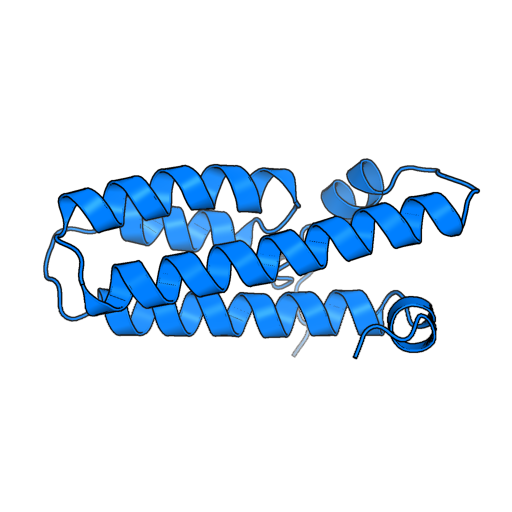 671 O O . GLU A 1 85 ? -0.593 3.556 15.508 1.00 87.25 85 GLU A O 1
ATOM 676 N N . LYS A 1 86 ? -0.784 5.313 14.121 1.00 86.19 86 LYS A N 1
ATOM 677 C CA . LYS A 1 86 ? -0.801 6.352 15.163 1.00 86.19 86 LYS A CA 1
ATOM 678 C C . LYS A 1 86 ? -2.202 6.728 15.650 1.00 86.19 86 LYS A C 1
ATOM 680 O O . LYS A 1 86 ? -2.304 7.506 16.600 1.00 86.19 86 LYS A O 1
ATOM 685 N N . ALA A 1 87 ? -3.261 6.226 15.019 1.00 82.12 87 ALA A N 1
ATOM 686 C CA . ALA A 1 87 ? -4.622 6.619 15.346 1.00 82.12 87 ALA A CA 1
ATOM 687 C C . AL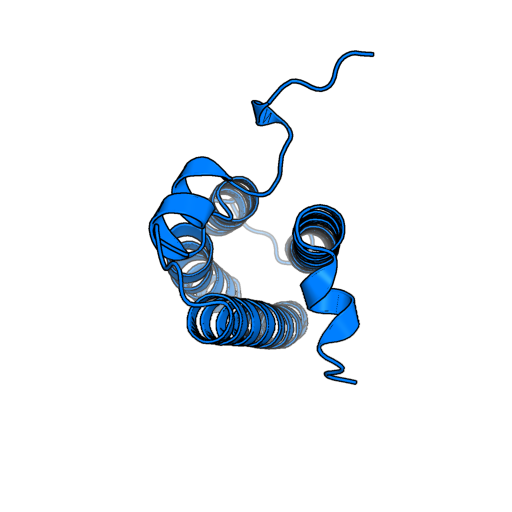A A 1 87 ? -5.019 6.159 16.768 1.00 82.12 87 ALA A C 1
ATOM 689 O O . ALA A 1 87 ? -4.707 5.031 17.183 1.00 82.12 87 ALA A O 1
ATOM 690 N N . PRO A 1 88 ? -5.712 7.015 17.543 1.00 76.50 88 PRO A N 1
ATOM 691 C CA . PRO A 1 88 ? -6.373 6.588 18.769 1.00 76.50 88 PRO A CA 1
ATOM 692 C C . PRO A 1 88 ? -7.538 5.640 18.429 1.00 76.50 88 PRO A C 1
ATOM 694 O O . PRO A 1 88 ? -8.237 5.832 17.441 1.00 76.50 88 PRO A O 1
ATOM 697 N N . SER A 1 89 ? -7.720 4.592 19.233 1.00 67.00 89 SER A N 1
ATOM 698 C CA . SER A 1 89 ? -8.671 3.500 18.965 1.00 67.00 89 SER A CA 1
ATOM 699 C C . SER A 1 89 ? -10.136 3.973 18.933 1.00 67.00 89 SER A C 1
ATOM 701 O O . SER A 1 89 ? -10.515 4.731 19.829 1.00 67.00 89 SER A O 1
ATOM 703 N N . PRO A 1 90 ? -10.958 3.552 17.937 1.00 59.81 90 PRO A N 1
ATOM 704 C CA . PRO A 1 90 ? -11.572 2.217 17.983 1.00 59.81 90 PRO A CA 1
ATOM 705 C C . PRO A 1 90 ? -11.647 1.427 16.651 1.00 59.81 90 PRO A C 1
ATOM 707 O O . PRO A 1 90 ? -11.765 1.976 15.559 1.00 59.81 90 PRO A O 1
ATOM 710 N N . LEU A 1 91 ? -11.711 0.097 16.810 1.00 56.12 91 LEU A N 1
ATOM 711 C CA . LEU A 1 91 ? -11.796 -1.008 15.828 1.00 56.12 91 LEU A CA 1
ATOM 712 C C . LEU A 1 91 ? -12.731 -0.856 14.609 1.00 56.12 91 LEU A C 1
ATOM 714 O O . LEU A 1 91 ? -12.635 -1.649 13.673 1.00 56.12 91 LEU A O 1
ATOM 718 N N . VAL A 1 92 ? -13.647 0.114 14.602 1.00 58.94 92 VAL A N 1
ATOM 719 C CA . VAL A 1 92 ? -14.685 0.239 13.564 1.00 58.94 92 VAL A CA 1
ATOM 720 C C . VAL A 1 92 ? -14.173 0.979 12.324 1.00 58.94 92 VAL A C 1
ATOM 722 O O . VAL A 1 92 ? -14.542 0.612 11.211 1.00 58.94 92 VAL A O 1
ATOM 725 N N . GLU A 1 93 ? -13.278 1.957 12.481 1.00 69.44 93 GLU A N 1
ATOM 726 C CA . GLU A 1 93 ? -12.772 2.756 11.351 1.00 69.44 93 GLU A CA 1
ATOM 727 C C . GLU A 1 93 ? -11.680 2.030 10.544 1.00 69.44 93 GLU A C 1
ATOM 729 O O . GLU A 1 93 ? -11.452 2.334 9.372 1.00 69.44 93 GLU A O 1
ATOM 734 N N . TRP A 1 94 ? -11.024 1.015 11.112 1.00 73.69 94 TRP A N 1
ATOM 735 C CA . TRP A 1 94 ? -9.864 0.401 10.456 1.00 73.69 94 TRP A CA 1
ATOM 736 C C . TRP A 1 94 ? -10.219 -0.565 9.340 1.00 73.69 94 TRP A C 1
ATOM 738 O O . TRP A 1 94 ? -9.435 -0.699 8.408 1.00 73.69 94 TRP A O 1
ATOM 748 N N . ARG A 1 95 ? -11.387 -1.218 9.385 1.00 73.69 95 ARG A N 1
ATOM 749 C CA . ARG A 1 95 ? -11.847 -2.059 8.266 1.00 73.69 95 ARG A CA 1
ATOM 750 C C . ARG A 1 95 ? -12.034 -1.226 7.003 1.00 73.69 95 ARG A C 1
ATOM 752 O O . ARG A 1 95 ? -11.569 -1.621 5.936 1.00 73.69 95 ARG A O 1
ATOM 759 N N . SER A 1 96 ? -12.643 -0.049 7.142 1.00 79.81 96 SER A N 1
ATOM 760 C CA . SER A 1 96 ? -12.756 0.925 6.055 1.00 79.81 96 SER A CA 1
ATOM 761 C C . SER A 1 96 ? -11.399 1.468 5.613 1.00 79.81 96 SER A C 1
ATOM 763 O O . SER A 1 96 ? -11.176 1.599 4.413 1.00 79.81 96 SER A O 1
ATOM 765 N N . GLU A 1 97 ? -10.463 1.721 6.534 1.00 80.12 97 GLU A N 1
ATOM 766 C CA . GLU A 1 97 ? -9.112 2.153 6.150 1.00 80.12 97 GLU A CA 1
ATOM 767 C C . GLU A 1 97 ? -8.326 1.055 5.425 1.00 80.12 97 GLU A C 1
ATOM 769 O O . GLU A 1 97 ? -7.684 1.341 4.419 1.00 80.12 97 GLU A O 1
ATOM 774 N N . CYS A 1 98 ? -8.419 -0.206 5.859 1.00 79.00 98 CYS A N 1
ATOM 775 C CA . CYS A 1 98 ? -7.798 -1.339 5.169 1.00 79.00 98 CYS A CA 1
ATOM 776 C C . CYS A 1 98 ? -8.354 -1.484 3.749 1.00 79.00 98 CYS A C 1
ATOM 778 O O . CYS A 1 98 ? -7.578 -1.589 2.802 1.00 79.00 98 CYS A O 1
ATOM 780 N N . ALA A 1 99 ? -9.679 -1.417 3.582 1.00 80.94 99 ALA A N 1
ATOM 781 C CA . ALA A 1 99 ? -10.314 -1.450 2.265 1.00 80.94 99 ALA A CA 1
ATOM 782 C C . ALA A 1 99 ? -9.833 -0.295 1.370 1.00 80.94 99 ALA A C 1
ATOM 784 O O . ALA A 1 99 ? -9.449 -0.510 0.223 1.00 80.94 99 ALA A O 1
ATOM 785 N N . ALA A 1 100 ? -9.762 0.920 1.910 1.00 82.75 100 ALA A N 1
ATOM 786 C CA . ALA A 1 100 ? -9.333 2.086 1.150 1.00 82.75 100 ALA A CA 1
ATOM 787 C C . ALA A 1 100 ? -7.821 2.088 0.832 1.00 82.75 100 ALA A C 1
ATOM 789 O O . ALA A 1 100 ? -7.405 2.620 -0.199 1.00 82.75 100 ALA A O 1
ATOM 790 N N . ILE A 1 101 ? -6.985 1.476 1.678 1.00 81.19 101 ILE A N 1
ATOM 791 C CA . ILE A 1 101 ? -5.569 1.198 1.385 1.00 81.19 101 ILE A CA 1
ATOM 792 C C . ILE A 1 101 ? -5.462 0.185 0.233 1.00 81.19 101 ILE A C 1
ATOM 794 O O . ILE A 1 101 ? -4.690 0.404 -0.698 1.00 81.19 101 ILE A O 1
ATOM 798 N N . ILE A 1 102 ? -6.268 -0.881 0.241 1.00 79.44 102 ILE A N 1
ATOM 799 C CA . ILE A 1 102 ? -6.317 -1.875 -0.845 1.00 79.44 102 ILE A CA 1
ATOM 800 C C . ILE A 1 102 ? -6.741 -1.229 -2.173 1.00 79.44 102 ILE A C 1
ATOM 802 O O . ILE A 1 102 ? -6.105 -1.457 -3.201 1.00 79.44 102 ILE A O 1
ATOM 806 N N . GLU A 1 103 ? -7.763 -0.375 -2.174 1.00 82.38 103 GLU A N 1
ATOM 807 C CA . GLU A 1 103 ? -8.179 0.357 -3.380 1.00 82.38 103 GLU A CA 1
ATOM 808 C C . GLU A 1 103 ? -7.050 1.235 -3.942 1.00 82.38 103 GLU A C 1
ATOM 810 O O . GLU A 1 103 ? -6.830 1.287 -5.154 1.00 82.38 103 GLU A O 1
ATOM 815 N N . MET A 1 104 ? -6.277 1.885 -3.069 1.00 79.44 104 MET A N 1
ATOM 816 C CA . MET A 1 104 ? -5.120 2.687 -3.471 1.00 79.44 104 MET A CA 1
ATOM 817 C C . MET A 1 104 ? -3.993 1.856 -4.096 1.00 79.44 104 MET A C 1
ATOM 819 O O . MET A 1 104 ? -3.303 2.359 -4.989 1.00 79.44 104 MET A O 1
ATOM 823 N N . PHE A 1 105 ? -3.813 0.598 -3.685 1.00 76.31 105 PHE A N 1
ATOM 824 C CA . PHE A 1 105 ? -2.895 -0.319 -4.362 1.00 76.31 105 PHE A CA 1
ATOM 825 C C . PHE A 1 105 ? -3.344 -0.608 -5.793 1.00 76.31 105 PHE A C 1
ATOM 827 O O . PHE A 1 105 ? -2.547 -0.463 -6.717 1.00 76.31 105 PHE A O 1
ATOM 834 N N . VAL A 1 106 ? -4.629 -0.914 -5.994 1.00 76.56 106 VAL A N 1
ATOM 835 C CA . VAL A 1 106 ? -5.197 -1.177 -7.329 1.00 76.56 106 VAL A CA 1
ATOM 836 C C . VAL A 1 106 ? -5.031 0.036 -8.250 1.00 76.56 106 VAL A C 1
ATOM 838 O O . VAL A 1 106 ? -4.666 -0.102 -9.418 1.00 76.56 106 VAL A O 1
ATOM 841 N N . VAL A 1 107 ? -5.253 1.248 -7.732 1.00 80.88 107 VAL A N 1
ATOM 842 C CA . VAL A 1 107 ? -5.029 2.486 -8.497 1.00 80.88 107 VAL A CA 1
ATOM 843 C C . VAL A 1 107 ? -3.549 2.676 -8.833 1.00 80.88 107 VAL A C 1
ATOM 845 O O . VAL A 1 107 ? -3.228 3.060 -9.957 1.00 80.88 107 VAL A O 1
ATOM 848 N N . SER A 1 108 ? -2.647 2.409 -7.886 1.00 77.50 108 SER A N 1
ATOM 849 C CA . SER A 1 108 ? -1.198 2.490 -8.116 1.00 77.50 108 SER A CA 1
ATOM 850 C C . SER A 1 108 ? -0.754 1.518 -9.208 1.00 77.50 108 SER A C 1
ATOM 852 O O . SER A 1 108 ? -0.059 1.926 -10.134 1.00 77.50 108 SER A O 1
ATOM 854 N N . GLN A 1 109 ? -1.225 0.269 -9.161 1.00 74.31 109 GLN A N 1
ATOM 855 C CA . GLN A 1 109 ? -0.908 -0.761 -10.153 1.00 74.31 109 GLN A CA 1
ATOM 856 C C . GLN A 1 109 ? -1.389 -0.380 -11.551 1.00 74.31 109 GLN A C 1
ATOM 858 O O . GLN A 1 109 ? -0.630 -0.483 -12.516 1.00 74.31 109 GLN A O 1
ATOM 863 N N . ARG A 1 110 ? -2.614 0.146 -11.663 1.00 78.38 110 ARG A N 1
ATOM 864 C CA . ARG A 1 110 ? -3.139 0.635 -12.942 1.00 78.38 110 ARG A CA 1
ATOM 865 C C . ARG A 1 110 ? -2.267 1.744 -13.524 1.00 78.38 110 ARG A C 1
ATOM 867 O O . ARG A 1 110 ? -1.922 1.686 -14.695 1.00 78.38 110 ARG A O 1
ATOM 874 N N . LYS A 1 111 ? -1.858 2.717 -12.704 1.00 77.25 111 LYS A N 1
ATOM 875 C CA . LYS A 1 111 ? -0.998 3.824 -13.153 1.00 77.25 111 LYS A CA 1
ATOM 876 C C . LYS A 1 111 ? 0.383 3.353 -13.610 1.00 77.25 111 LYS A C 1
ATOM 878 O O . LYS A 1 111 ? 0.920 3.901 -14.568 1.00 77.25 111 LYS A O 1
ATOM 883 N N . VAL A 1 112 ? 0.967 2.367 -12.927 1.00 75.31 112 VAL A N 1
ATOM 884 C CA . VAL A 1 112 ? 2.244 1.757 -13.338 1.00 75.31 112 VAL A CA 1
ATOM 885 C C . VAL A 1 112 ? 2.076 1.037 -14.676 1.00 75.31 112 VAL A C 1
ATOM 887 O O . VAL A 1 112 ? 2.869 1.271 -15.583 1.00 75.31 112 VAL A O 1
ATOM 890 N N . SER A 1 113 ? 0.994 0.278 -14.848 1.00 73.12 113 SER A N 1
ATOM 891 C CA . SER A 1 113 ? 0.680 -0.430 -16.101 1.00 73.12 113 SER A CA 1
ATOM 892 C C . SER A 1 113 ? 0.454 0.535 -17.275 1.00 73.12 113 SER A C 1
ATOM 894 O O . SER A 1 113 ? 1.058 0.381 -18.332 1.00 73.12 113 SER A O 1
ATOM 896 N N . GLU A 1 114 ? -0.311 1.614 -17.072 1.00 76.00 114 GLU A N 1
ATOM 897 C CA . GLU A 1 114 ? -0.544 2.662 -18.082 1.00 76.00 114 GLU A CA 1
ATOM 898 C C . GLU A 1 114 ? 0.753 3.357 -18.529 1.00 76.00 114 GLU A C 1
ATOM 900 O O . GLU A 1 114 ? 0.906 3.715 -19.699 1.00 76.00 114 GLU A O 1
ATOM 905 N N . ARG A 1 115 ? 1.698 3.563 -17.602 1.00 72.44 115 ARG A N 1
ATOM 906 C CA . ARG A 1 115 ? 2.985 4.218 -17.881 1.00 72.44 115 ARG A CA 1
ATOM 907 C C . ARG A 1 115 ? 4.019 3.266 -18.483 1.00 72.44 115 ARG A C 1
ATOM 909 O O . ARG A 1 115 ? 4.954 3.726 -19.140 1.00 72.44 115 ARG A O 1
ATOM 916 N N . HIS A 1 116 ? 3.824 1.963 -18.311 1.00 70.44 116 HIS A N 1
ATOM 917 C CA . HIS A 1 116 ? 4.679 0.903 -18.831 1.00 70.44 116 HIS A CA 1
ATOM 918 C C . HIS A 1 116 ? 3.820 -0.145 -19.562 1.00 70.44 116 HIS A C 1
ATOM 920 O O . HIS A 1 116 ? 3.646 -1.247 -19.050 1.00 70.44 116 HIS A O 1
ATOM 926 N N . PRO A 1 117 ? 3.303 0.155 -20.776 1.00 63.50 117 PRO A N 1
ATOM 927 C CA . PRO A 1 117 ? 2.315 -0.691 -21.467 1.00 63.50 117 PRO A CA 1
ATOM 928 C C . PRO A 1 117 ? 2.798 -2.113 -21.778 1.00 63.50 117 PRO A C 1
ATOM 930 O O . PRO A 1 117 ? 2.006 -3.014 -22.038 1.00 63.50 117 PRO A O 1
ATOM 933 N N . TRP A 1 118 ? 4.112 -2.327 -21.770 1.00 60.78 118 TRP A N 1
ATOM 934 C CA . TRP A 1 118 ? 4.716 -3.646 -21.913 1.00 60.78 118 TRP A CA 1
ATOM 935 C C . TRP A 1 118 ? 4.479 -4.556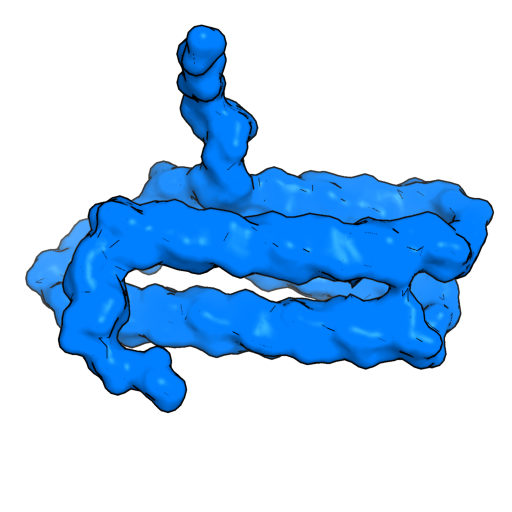 -20.694 1.00 60.78 118 TRP A C 1
ATOM 937 O O . TRP A 1 118 ? 4.678 -5.760 -20.816 1.00 60.78 118 TRP A O 1
ATOM 947 N N . LEU A 1 119 ? 3.996 -4.028 -19.562 1.00 54.03 119 LEU A N 1
ATOM 948 C CA . LEU A 1 119 ? 3.481 -4.832 -18.451 1.00 54.03 119 LEU A CA 1
ATOM 949 C C . LEU A 1 119 ? 2.216 -5.601 -18.833 1.00 54.03 119 LEU A C 1
ATOM 951 O O . LEU A 1 119 ? 2.126 -6.792 -18.557 1.00 54.03 119 LEU A O 1
ATOM 955 N N . ASP A 1 120 ? 1.284 -4.963 -19.545 1.00 52.06 120 ASP A N 1
ATOM 956 C CA . ASP A 1 120 ? 0.067 -5.630 -20.028 1.00 52.06 120 ASP A CA 1
ATOM 957 C C . ASP A 1 120 ? 0.378 -6.653 -21.135 1.00 52.06 120 ASP A C 1
ATOM 959 O O . ASP A 1 120 ? -0.329 -7.647 -21.305 1.00 52.06 120 ASP A O 1
ATOM 963 N N . ALA A 1 121 ? 1.466 -6.441 -21.881 1.00 48.00 121 ALA A N 1
ATOM 964 C CA . ALA A 1 121 ? 1.927 -7.356 -22.925 1.00 48.00 121 ALA A CA 1
ATOM 965 C C . ALA A 1 121 ? 2.635 -8.612 -22.373 1.00 48.00 121 ALA A C 1
ATOM 967 O O . ALA A 1 121 ? 2.855 -9.560 -23.128 1.00 48.00 121 ALA A O 1
ATOM 968 N N . GLY A 1 122 ? 2.987 -8.622 -21.081 1.00 45.00 122 GLY A N 1
ATOM 969 C CA . GLY A 1 122 ? 3.741 -9.689 -20.419 1.00 45.00 122 GLY A CA 1
ATOM 970 C C . GLY A 1 122 ? 2.917 -10.892 -19.958 1.00 45.00 122 GLY A C 1
ATOM 971 O O . GLY A 1 122 ? 3.511 -11.911 -19.626 1.00 45.00 122 GLY A O 1
ATOM 972 N N . GLY A 1 123 ? 1.581 -10.813 -19.976 1.00 38.50 123 GLY A N 1
ATOM 973 C CA . GLY A 1 123 ? 0.705 -11.966 -19.760 1.00 38.50 123 GLY A CA 1
ATOM 974 C C . GLY A 1 123 ? 0.984 -12.740 -18.468 1.00 38.50 123 GLY A C 1
ATOM 975 O O . GLY A 1 123 ? 1.376 -13.901 -18.527 1.00 38.50 123 GLY A O 1
ATOM 976 N N . VAL A 1 124 ? 0.715 -12.131 -17.314 1.00 38.50 124 VAL A N 1
ATOM 977 C CA . VAL A 1 124 ? 0.446 -12.884 -16.082 1.00 38.50 124 VAL A CA 1
ATOM 978 C C . VAL A 1 124 ? -1.037 -12.698 -15.766 1.00 38.50 124 VAL A C 1
ATOM 980 O O . VAL A 1 124 ? -1.457 -11.671 -15.239 1.00 38.50 124 VAL A O 1
ATOM 983 N N . THR A 1 125 ? -1.837 -13.661 -16.229 1.00 38.78 125 THR A N 1
ATOM 984 C CA . THR A 1 125 ? -3.219 -13.907 -15.780 1.00 38.78 125 THR A CA 1
ATOM 985 C C . THR A 1 125 ? -3.229 -14.638 -14.453 1.00 38.78 125 THR A C 1
ATOM 987 O O . THR A 1 125 ? -2.410 -15.579 -14.339 1.00 38.78 125 THR A O 1
#